Protein AF-A0A6P0IZK4-F1 (afdb_monomer)

pLDDT: mean 78.35, std 15.87, range [38.56, 96.62]

Foldseek 3Di:
DDDDDDPPPCVVVVVVVPDDPVVVVLLVLLLCVLVVNDDPVSVVVLVVCCVPPPVSVVSNVVSVVVVVCVVPPDDPPPPDPPVVVVVVVVVVVVVVVVVVVCVVVVVVVVVVVVVVVVD

Solvent-accessible surface area (backbone atoms only — not comparable to full-atom values): 7114 Å² total; per-residue (Å²): 138,84,81,80,83,72,86,81,70,53,70,65,56,54,62,53,70,73,47,58,65,67,61,52,54,52,48,52,54,50,51,30,49,76,75,62,71,51,53,80,68,55,48,52,54,51,53,51,42,50,73,75,32,71,66,54,37,51,51,48,51,52,54,52,50,52,54,47,51,64,72,69,49,78,75,74,79,76,90,61,59,70,68,59,53,51,51,54,53,51,50,54,53,49,53,57,51,50,52,52,50,50,53,52,53,50,49,54,51,51,51,52,53,53,58,64,74,75,108

Nearest PDB structures (foldseek):
  8z6g-assembly3_E  TM=6.769E-01  e=2.311E-01  Pseudomonas aeruginosa
  6in7-assembly1_A  TM=6.655E-01  e=6.561E-01  Pseudomonas aeruginosa PAO1

Sequence (119 aa):
MTSKFNPDNTYGQESAKDMDSLKRDRFQLISAYVDGEVTSAERSDVQQLLATDPDAKRLYNRLVMLRQAFRTMPVPPTEQPAQELAQQVFSKIDRRRNRRKFVWGGAALAAMFVGAVSM

Secondary structure (DSSP, 8-state):
----------HHHHHHHTS-HHHHHHHHHHHHHHHT-S-HHHHHHHHHHHHH-HHHHHHHHHHHHHHHHHHTSPPPP-SS-HHHHHHHHHHHHHHHHHHHHHHHHHHHHHHHHHHHH--

Radius of gyration: 28.38 Å; Cα contacts (8 Å, |Δi|>4): 26; chains: 1; bounding box: 77×31×56 Å

Mean predicted aligned error: 15.7 Å

Structure (mmCIF, N/CA/C/O backbone):
data_AF-A0A6P0IZK4-F1
#
_entry.id   AF-A0A6P0IZK4-F1
#
loop_
_atom_site.group_PDB
_atom_site.id
_atom_site.type_symbol
_atom_site.label_atom_id
_atom_site.label_alt_id
_atom_site.label_comp_id
_atom_site.label_asym_id
_atom_site.label_entity_id
_atom_site.label_seq_id
_atom_site.pdbx_PDB_ins_code
_atom_site.Cartn_x
_atom_site.Cartn_y
_atom_site.Cartn_z
_atom_site.occupancy
_atom_site.B_iso_or_equiv
_atom_site.auth_seq_id
_atom_site.auth_comp_id
_atom_site.auth_asym_id
_atom_site.auth_atom_id
_atom_site.pdbx_PDB_model_num
ATOM 1 N N . MET A 1 1 ? 22.565 16.196 -24.103 1.00 38.56 1 MET A N 1
ATOM 2 C CA . MET A 1 1 ? 21.708 16.348 -22.907 1.00 38.56 1 MET A CA 1
AT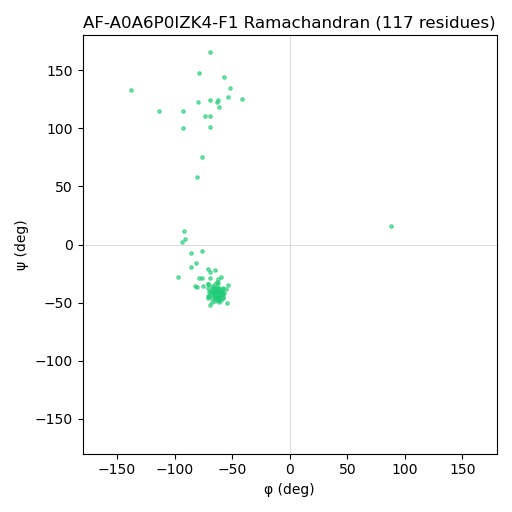OM 3 C C . MET A 1 1 ? 22.001 15.212 -21.934 1.00 38.56 1 MET A C 1
ATOM 5 O O . MET A 1 1 ? 21.419 14.143 -22.045 1.00 38.56 1 MET A O 1
ATOM 9 N N . THR A 1 2 ? 22.968 15.395 -21.036 1.00 47.91 2 THR A N 1
ATOM 10 C CA . THR A 1 2 ? 23.265 14.440 -19.957 1.00 47.91 2 THR A CA 1
ATOM 11 C C . THR A 1 2 ? 22.480 14.870 -18.725 1.00 47.91 2 THR A C 1
ATOM 13 O O . THR A 1 2 ? 22.865 15.826 -18.051 1.00 47.91 2 THR A O 1
ATOM 16 N N . SER A 1 3 ? 21.347 14.210 -18.485 1.00 51.72 3 SER A N 1
ATOM 17 C CA . SER A 1 3 ? 20.560 14.388 -17.264 1.00 51.72 3 SER A CA 1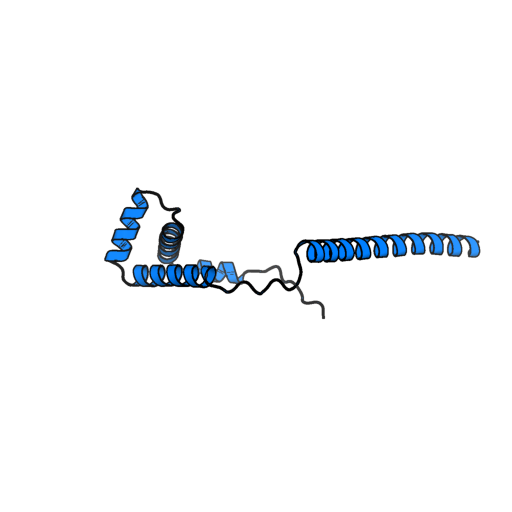
ATOM 18 C C . SER A 1 3 ? 21.420 13.985 -16.068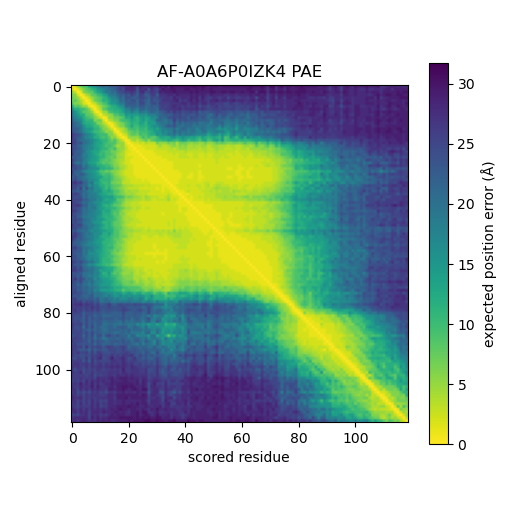 1.00 51.72 3 SER A C 1
ATOM 20 O O . SER A 1 3 ? 21.914 12.857 -16.006 1.00 51.72 3 SER A O 1
ATOM 22 N N . LYS A 1 4 ? 21.678 14.936 -15.168 1.00 52.66 4 LYS A N 1
ATOM 23 C CA . LYS A 1 4 ? 22.447 14.699 -13.951 1.00 52.66 4 LYS A CA 1
ATOM 24 C C . LYS A 1 4 ? 21.580 13.900 -12.984 1.00 52.66 4 LYS A C 1
ATOM 26 O O . LYS A 1 4 ? 20.596 14.414 -12.467 1.00 52.66 4 LYS A O 1
ATOM 31 N N . PHE A 1 5 ? 21.948 12.645 -12.754 1.00 59.12 5 PHE A N 1
ATOM 32 C CA . PHE A 1 5 ? 21.418 11.864 -11.644 1.00 59.12 5 PHE A CA 1
ATOM 33 C C . PHE A 1 5 ? 21.976 12.456 -10.344 1.00 59.12 5 PHE A C 1
ATOM 35 O O . PHE A 1 5 ? 23.185 12.399 -10.116 1.00 59.12 5 PHE A O 1
ATOM 42 N N . ASN A 1 6 ? 21.106 13.085 -9.551 1.00 58.84 6 ASN A N 1
ATOM 43 C CA . ASN A 1 6 ? 21.435 13.626 -8.238 1.00 58.84 6 ASN A CA 1
ATOM 44 C C . ASN A 1 6 ? 21.111 12.556 -7.175 1.00 58.84 6 ASN A C 1
ATOM 46 O O . ASN A 1 6 ? 19.940 12.194 -7.056 1.00 58.84 6 ASN A O 1
ATOM 50 N N . PRO A 1 7 ? 22.100 12.005 -6.446 1.00 56.59 7 PRO A N 1
ATOM 51 C CA . PRO A 1 7 ? 21.881 10.942 -5.461 1.00 56.59 7 PRO A CA 1
ATOM 52 C C . PRO A 1 7 ? 21.268 11.429 -4.137 1.00 56.59 7 PRO A C 1
ATOM 54 O O . PRO A 1 7 ? 20.908 10.594 -3.308 1.00 56.59 7 PRO A O 1
ATOM 57 N N . ASP A 1 8 ? 21.101 12.741 -3.942 1.00 54.12 8 ASP A N 1
ATOM 58 C CA . ASP A 1 8 ? 20.405 13.308 -2.782 1.00 54.12 8 ASP A CA 1
ATOM 59 C C . ASP A 1 8 ? 18.889 13.143 -2.929 1.00 54.12 8 ASP A C 1
ATOM 61 O O . ASP A 1 8 ? 18.140 14.070 -3.238 1.00 54.12 8 ASP A O 1
ATOM 65 N N . ASN A 1 9 ? 18.418 11.917 -2.720 1.00 57.81 9 ASN A N 1
ATOM 66 C CA . ASN A 1 9 ? 16.998 11.609 -2.610 1.00 57.81 9 ASN A CA 1
ATOM 67 C C . ASN A 1 9 ? 16.499 11.938 -1.188 1.00 57.81 9 ASN A C 1
ATOM 69 O O . ASN A 1 9 ? 16.020 11.074 -0.455 1.00 57.81 9 ASN A O 1
ATOM 73 N N . THR A 1 10 ? 16.653 13.197 -0.773 1.00 54.66 10 THR A N 1
ATOM 74 C CA . THR A 1 10 ? 16.165 13.737 0.509 1.00 54.66 10 THR A CA 1
ATOM 75 C C . THR A 1 10 ? 14.640 13.881 0.543 1.00 54.66 10 THR A C 1
ATOM 77 O O . THR A 1 10 ? 14.042 13.817 1.617 1.00 54.66 10 THR A O 1
ATOM 80 N N . TYR A 1 11 ? 13.987 13.946 -0.622 1.00 54.69 11 TYR A N 1
ATOM 81 C CA . TYR A 1 11 ? 12.533 14.108 -0.757 1.00 54.69 11 TYR A CA 1
ATOM 82 C C . TYR A 1 11 ? 11.709 13.008 -0.064 1.00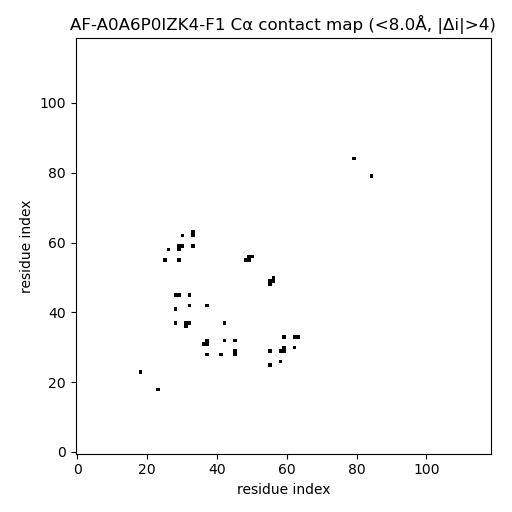 54.69 11 TYR A C 1
ATOM 84 O O . TYR A 1 11 ? 10.667 13.290 0.528 1.00 54.69 11 TYR A O 1
ATOM 92 N N . GLY A 1 12 ? 12.179 11.754 -0.093 1.00 53.50 12 GLY A N 1
ATOM 93 C CA . GLY A 1 12 ? 11.501 10.638 0.578 1.00 53.50 12 GLY A CA 1
ATOM 94 C C . GLY A 1 12 ? 11.696 10.618 2.099 1.00 53.50 12 GLY A C 1
ATOM 95 O O . GLY A 1 12 ? 10.822 10.147 2.825 1.00 53.50 12 GLY A O 1
ATOM 96 N N . GLN A 1 13 ? 12.819 11.145 2.598 1.00 52.69 13 GLN A N 1
ATOM 97 C CA . GLN A 1 13 ? 13.126 11.161 4.032 1.00 52.69 13 GLN A CA 1
ATOM 98 C C . GLN A 1 13 ? 12.447 12.318 4.771 1.00 52.69 13 GLN A C 1
ATOM 100 O O . GLN A 1 13 ? 12.021 12.125 5.909 1.00 52.69 13 GLN A O 1
ATOM 105 N N . GLU A 1 14 ? 12.314 13.492 4.153 1.00 52.38 14 GLU A N 1
ATOM 106 C CA . GLU A 1 14 ? 11.622 14.638 4.764 1.00 52.38 14 GLU A CA 1
ATOM 107 C C . GLU A 1 14 ? 10.108 14.414 4.849 1.00 52.38 14 GLU A C 1
ATOM 109 O O . GLU A 1 14 ? 9.532 14.585 5.921 1.00 52.38 14 GLU A O 1
ATOM 114 N N . SER A 1 15 ? 9.479 13.910 3.777 1.00 54.88 15 SER A N 1
ATOM 115 C CA . SER A 1 15 ? 8.039 13.590 3.785 1.00 54.88 15 SER A CA 1
ATOM 116 C C . SER A 1 15 ? 7.677 12.491 4.786 1.00 54.88 15 SER A C 1
ATOM 118 O O . SER A 1 15 ? 6.589 12.502 5.354 1.00 54.88 15 SER A O 1
ATOM 120 N N . ALA A 1 16 ? 8.584 11.537 5.027 1.00 55.75 16 ALA A N 1
ATOM 121 C CA . ALA A 1 16 ? 8.374 10.531 6.058 1.00 55.75 16 ALA A CA 1
ATOM 122 C C . ALA A 1 16 ? 8.476 11.149 7.461 1.00 55.75 16 ALA A C 1
ATOM 124 O O . ALA A 1 16 ? 7.634 10.854 8.306 1.00 55.75 16 ALA A O 1
ATOM 125 N N . LYS A 1 17 ? 9.478 11.998 7.725 1.00 58.94 17 LYS A N 1
ATOM 126 C CA . LYS A 1 17 ? 9.712 12.603 9.051 1.00 58.94 17 LYS A CA 1
ATOM 127 C C . LYS A 1 17 ? 8.563 13.491 9.539 1.00 58.94 17 LYS A C 1
ATOM 129 O O . LYS A 1 17 ? 8.363 13.554 10.745 1.00 58.94 17 LYS A O 1
ATOM 134 N N . ASP A 1 18 ? 7.823 14.121 8.631 1.00 63.41 18 ASP A N 1
ATOM 135 C CA . ASP A 1 18 ? 6.717 15.032 8.967 1.00 63.41 18 ASP A CA 1
ATOM 136 C C . ASP A 1 18 ? 5.365 14.314 9.186 1.00 63.41 18 ASP A C 1
ATOM 138 O O . ASP A 1 18 ? 4.377 14.901 9.628 1.00 63.41 18 ASP A O 1
ATOM 142 N N . MET A 1 19 ? 5.296 13.005 8.908 1.00 64.56 19 MET A N 1
ATOM 143 C CA . MET A 1 19 ? 4.140 12.191 9.284 1.00 64.56 19 MET A CA 1
ATOM 144 C C . MET A 1 19 ? 4.208 11.810 10.762 1.00 64.56 19 MET A C 1
ATOM 146 O O . MET A 1 19 ? 5.129 11.113 11.186 1.00 64.56 19 MET A O 1
ATOM 150 N N . ASP A 1 20 ? 3.163 12.187 11.499 1.00 81.69 20 ASP A N 1
ATOM 151 C CA . ASP A 1 20 ? 2.839 11.666 12.830 1.00 81.69 20 ASP A CA 1
ATOM 152 C C . ASP A 1 20 ? 3.058 10.141 12.885 1.00 81.69 20 ASP A C 1
ATOM 154 O O . ASP A 1 20 ? 2.526 9.399 12.048 1.00 81.69 20 ASP A O 1
ATOM 158 N N . SER A 1 21 ? 3.867 9.676 13.842 1.00 82.94 21 SER A N 1
ATOM 159 C CA . SER A 1 21 ? 4.283 8.271 13.956 1.00 82.94 21 SER A CA 1
ATOM 160 C C . SER A 1 21 ? 3.078 7.339 14.030 1.00 82.94 21 SER A C 1
ATOM 162 O O . SER A 1 21 ? 3.042 6.319 13.348 1.00 82.94 21 SER A O 1
ATOM 164 N N . LEU A 1 22 ? 2.026 7.767 14.730 1.00 82.75 22 LEU A N 1
ATOM 165 C CA . LEU A 1 22 ? 0.773 7.027 14.846 1.00 82.75 22 LEU A CA 1
ATOM 166 C C . LEU A 1 22 ? 0.096 6.810 13.490 1.00 82.75 22 LEU A C 1
ATOM 168 O O . LEU A 1 22 ? -0.438 5.736 13.218 1.00 82.75 22 LEU A O 1
ATOM 172 N N . LYS A 1 23 ? 0.118 7.808 12.599 1.00 86.44 23 LYS A N 1
ATOM 173 C CA . LYS A 1 23 ? -0.465 7.672 11.255 1.00 86.44 23 LYS A CA 1
ATOM 174 C C . LYS A 1 23 ? 0.324 6.685 10.408 1.00 86.44 23 LYS A C 1
ATOM 176 O O . LYS A 1 23 ? -0.274 5.957 9.615 1.00 86.44 23 LYS A O 1
ATOM 181 N N . ARG A 1 24 ? 1.649 6.649 10.576 1.00 89.00 24 ARG A N 1
ATOM 182 C CA . ARG A 1 24 ? 2.510 5.693 9.879 1.00 89.00 24 ARG A CA 1
ATOM 183 C C . ARG A 1 24 ? 2.258 4.266 10.358 1.00 89.00 24 ARG A C 1
ATOM 185 O O . ARG A 1 24 ? 2.060 3.395 9.517 1.00 89.00 24 ARG A O 1
ATOM 192 N N . ASP A 1 25 ? 2.185 4.052 11.666 1.00 90.19 25 ASP A N 1
ATOM 193 C CA . ASP A 1 25 ? 1.939 2.728 12.250 1.00 90.19 25 ASP A CA 1
ATOM 194 C C . ASP A 1 25 ? 0.568 2.191 11.820 1.00 90.19 25 ASP A C 1
ATOM 196 O O . ASP A 1 25 ? 0.426 1.044 11.395 1.00 90.19 25 ASP A O 1
ATOM 200 N N . ARG A 1 26 ? -0.449 3.063 11.811 1.00 90.81 26 ARG A N 1
ATOM 201 C CA . ARG A 1 26 ? -1.789 2.729 11.310 1.00 90.81 26 ARG A CA 1
ATOM 202 C C . ARG A 1 26 ? -1.786 2.387 9.824 1.00 90.81 26 ARG A C 1
ATOM 204 O O . ARG A 1 26 ? -2.477 1.455 9.415 1.00 90.81 26 ARG A O 1
ATOM 211 N N . PHE A 1 27 ? -1.025 3.126 9.017 1.00 93.25 27 PHE A N 1
ATOM 212 C CA . PHE A 1 27 ? -0.859 2.807 7.603 1.00 93.25 27 PHE A CA 1
ATOM 213 C C . PHE A 1 27 ? -0.217 1.434 7.416 1.00 93.25 27 PHE A C 1
ATOM 215 O O . PHE A 1 27 ? -0.770 0.620 6.681 1.00 93.25 27 PHE A O 1
ATOM 222 N N . GLN A 1 28 ? 0.888 1.167 8.115 1.00 93.25 28 GLN A N 1
ATOM 223 C CA . GLN A 1 28 ? 1.610 -0.102 8.052 1.00 93.25 28 GLN A CA 1
ATOM 224 C C . GLN A 1 28 ? 0.714 -1.287 8.429 1.00 93.25 28 GLN A C 1
ATOM 226 O O . GLN A 1 28 ? 0.684 -2.293 7.721 1.00 93.25 28 GLN A O 1
ATOM 231 N N . LEU A 1 29 ? -0.052 -1.155 9.514 1.00 95.38 29 LEU A N 1
ATOM 232 C CA . LEU A 1 29 ? -0.940 -2.210 9.991 1.00 95.38 29 LEU A CA 1
ATOM 233 C C . LEU A 1 29 ? -2.061 -2.513 8.980 1.00 95.38 29 LEU A C 1
ATOM 235 O O . LEU A 1 29 ? -2.340 -3.673 8.675 1.00 95.38 29 LEU A O 1
ATOM 239 N N . ILE A 1 30 ? -2.685 -1.475 8.409 1.00 96.06 30 ILE A N 1
ATOM 240 C CA . ILE A 1 30 ? -3.761 -1.648 7.421 1.00 96.06 30 ILE A CA 1
ATOM 241 C C . ILE A 1 30 ? -3.211 -2.170 6.085 1.00 96.06 30 ILE A C 1
ATOM 243 O O . ILE A 1 30 ? -3.866 -3.004 5.458 1.00 96.06 30 ILE A O 1
ATOM 247 N N . SER A 1 31 ? -2.024 -1.740 5.643 1.00 94.94 31 SER A N 1
ATOM 248 C CA . SER A 1 31 ? -1.410 -2.279 4.422 1.00 94.94 31 SER A CA 1
ATOM 249 C C . SER A 1 31 ? -1.061 -3.757 4.574 1.00 94.94 31 SER A C 1
ATOM 251 O O . SER A 1 31 ? -1.463 -4.556 3.730 1.00 94.94 31 SER A O 1
ATOM 253 N N . ALA A 1 32 ? -0.440 -4.144 5.695 1.00 95.88 32 ALA A N 1
ATOM 254 C CA . ALA A 1 32 ? -0.160 -5.546 5.997 1.00 95.88 32 ALA A CA 1
ATOM 255 C C . ALA A 1 32 ? -1.452 -6.380 6.034 1.00 95.88 32 ALA A C 1
ATOM 257 O O . ALA A 1 32 ? -1.486 -7.504 5.534 1.00 95.88 32 ALA A O 1
ATOM 258 N N . TYR A 1 33 ? -2.553 -5.828 6.562 1.00 96.31 33 TYR A N 1
ATOM 259 C CA . TYR A 1 33 ? -3.846 -6.517 6.577 1.00 96.31 33 TYR A CA 1
ATOM 260 C C . TYR A 1 33 ? -4.389 -6.775 5.168 1.00 96.31 33 TYR A C 1
ATOM 262 O O . TYR A 1 33 ? -4.887 -7.868 4.888 1.00 96.31 33 TYR A O 1
ATOM 270 N N . VAL A 1 34 ? -4.296 -5.783 4.274 1.00 94.50 34 VAL A N 1
ATOM 271 C CA . VAL A 1 34 ? -4.731 -5.910 2.872 1.00 94.50 34 VAL A CA 1
ATOM 272 C C . VAL A 1 34 ? -3.907 -6.967 2.133 1.00 94.50 34 VAL A C 1
ATOM 274 O O . VAL A 1 34 ? -4.468 -7.732 1.337 1.00 94.50 34 VAL A O 1
ATOM 277 N N . ASP A 1 35 ? -2.608 -7.042 2.413 1.00 92.81 35 ASP A N 1
ATOM 278 C CA . ASP A 1 35 ? -1.704 -8.017 1.799 1.00 92.81 35 ASP A CA 1
ATOM 279 C C . ASP A 1 35 ? -1.770 -9.405 2.457 1.00 92.81 35 ASP A C 1
ATOM 281 O O . ASP A 1 35 ? -1.441 -10.405 1.821 1.00 92.81 35 ASP A O 1
ATOM 285 N N . GLY A 1 36 ? -2.342 -9.496 3.661 1.00 93.81 36 GLY A N 1
ATOM 286 C CA . GLY A 1 36 ? -2.518 -10.743 4.406 1.00 93.81 36 GLY A CA 1
ATOM 287 C C . GLY A 1 36 ? -1.328 -11.106 5.296 1.00 93.81 36 GLY A C 1
ATOM 288 O O . GLY A 1 36 ? -1.253 -12.243 5.751 1.00 93.81 36 GLY A O 1
ATOM 289 N N . GLU A 1 37 ? -0.438 -10.152 5.561 1.00 96.00 37 GLU A N 1
ATOM 290 C CA . GLU A 1 37 ? 0.799 -10.315 6.337 1.00 96.00 37 GLU A CA 1
ATOM 291 C C . GLU A 1 37 ? 0.627 -10.031 7.840 1.00 96.00 37 GLU A C 1
ATOM 293 O O . GLU A 1 37 ? 1.596 -10.063 8.592 1.00 96.00 37 GLU A O 1
ATOM 298 N N . VAL A 1 38 ? -0.597 -9.765 8.304 1.00 95.00 38 VAL A N 1
ATOM 299 C CA . VAL A 1 38 ? -0.884 -9.597 9.739 1.0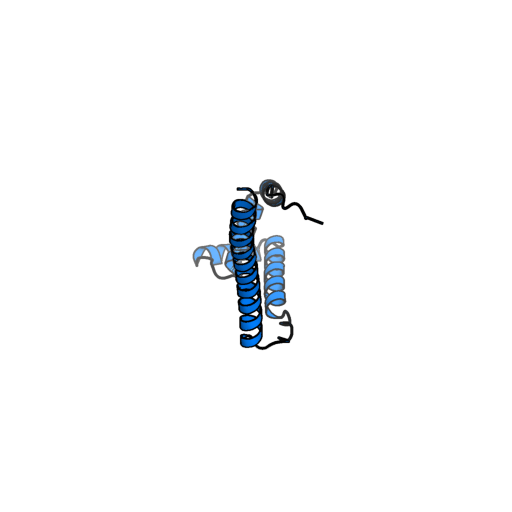0 95.00 38 VAL A CA 1
ATOM 300 C C . VAL A 1 38 ? -0.994 -10.932 10.468 1.00 95.00 38 VAL A C 1
ATOM 302 O O . VAL A 1 38 ? -1.505 -11.924 9.937 1.00 95.00 38 VAL A O 1
ATOM 305 N N . THR A 1 39 ? -0.598 -10.936 11.736 1.00 93.88 39 THR A N 1
ATOM 306 C CA . THR A 1 39 ? -0.845 -12.054 12.649 1.00 93.88 39 THR A CA 1
ATOM 307 C C . THR A 1 39 ? -2.335 -12.180 13.000 1.00 93.88 39 THR A C 1
ATOM 309 O O . THR A 1 39 ? -3.143 -11.275 12.780 1.00 93.88 39 THR A O 1
ATOM 312 N N . SER A 1 40 ? -2.731 -13.319 13.580 1.00 91.69 40 SER A N 1
ATOM 313 C CA . SER A 1 40 ? -4.127 -13.547 13.994 1.00 91.69 40 SER A CA 1
ATOM 314 C C . SER A 1 40 ? -4.602 -12.565 15.070 1.00 91.69 40 SER A C 1
ATOM 316 O O . SER A 1 40 ? -5.771 -12.189 15.061 1.00 91.69 40 SER A O 1
ATOM 318 N N . ALA A 1 41 ? -3.705 -12.138 15.967 1.00 89.88 41 ALA A N 1
ATOM 319 C CA . ALA A 1 41 ? -4.012 -11.160 17.009 1.00 89.88 41 ALA A CA 1
ATOM 320 C C . ALA A 1 41 ? -4.251 -9.767 16.404 1.00 89.88 41 ALA A C 1
ATOM 322 O O . ALA A 1 41 ? -5.326 -9.196 16.575 1.00 89.88 41 ALA A O 1
ATOM 323 N N . GLU A 1 42 ? -3.317 -9.291 15.577 1.00 92.19 42 GLU A N 1
ATOM 324 C CA . GLU A 1 42 ? -3.414 -7.996 14.885 1.00 92.19 42 GLU A CA 1
ATOM 325 C C . GLU A 1 42 ? -4.637 -7.911 13.965 1.00 92.19 42 GLU A C 1
ATOM 327 O O . GLU A 1 42 ? -5.191 -6.837 13.733 1.00 92.19 42 GLU A O 1
ATOM 332 N N . ARG A 1 43 ? -5.106 -9.051 13.444 1.00 94.31 43 ARG A N 1
ATOM 333 C CA . ARG A 1 43 ? -6.320 -9.109 12.627 1.00 94.31 43 ARG A CA 1
ATOM 334 C C . ARG A 1 43 ? -7.552 -8.608 13.381 1.00 94.31 43 ARG A C 1
ATOM 336 O O . ARG A 1 43 ? -8.376 -7.915 12.783 1.00 94.31 43 ARG A O 1
ATOM 343 N N . SER A 1 44 ? -7.675 -8.959 14.661 1.00 93.31 44 SER A N 1
ATOM 344 C CA . SER A 1 44 ? -8.763 -8.491 15.525 1.00 93.31 44 SER A CA 1
ATOM 345 C C . SER A 1 44 ? -8.666 -6.982 15.745 1.00 93.31 44 SER A C 1
ATOM 347 O O . SER A 1 44 ? -9.659 -6.270 15.596 1.00 93.31 44 SER A O 1
ATOM 349 N N . ASP A 1 45 ? -7.456 -6.483 16.001 1.00 91.75 45 ASP A N 1
ATOM 350 C CA . ASP A 1 45 ? -7.204 -5.057 16.222 1.00 91.75 45 ASP A CA 1
ATOM 351 C C . ASP A 1 45 ? -7.556 -4.227 14.983 1.00 91.75 45 ASP A C 1
ATOM 353 O O . ASP A 1 45 ? -8.212 -3.190 15.083 1.00 91.75 45 ASP A O 1
ATOM 357 N N . VAL A 1 46 ? -7.205 -4.716 13.789 1.00 94.62 46 VAL A N 1
ATOM 358 C CA . VAL A 1 46 ? -7.587 -4.072 12.526 1.00 94.62 46 VAL A CA 1
ATOM 359 C C . VAL A 1 46 ? -9.099 -4.089 12.323 1.00 94.62 46 VAL A C 1
ATOM 361 O O . VAL A 1 46 ? -9.662 -3.080 11.906 1.00 94.62 46 VAL A O 1
ATOM 364 N N . GLN A 1 47 ? -9.784 -5.196 12.619 1.00 94.81 47 GLN A N 1
ATOM 365 C CA . GLN A 1 47 ? -11.245 -5.261 12.497 1.00 94.81 47 GLN A CA 1
ATOM 366 C C . GLN A 1 47 ? -11.935 -4.260 13.425 1.00 94.81 47 GLN A C 1
ATOM 368 O O . GLN A 1 47 ? -12.844 -3.551 12.990 1.00 94.81 47 GLN A O 1
ATOM 373 N N . GLN A 1 48 ? -11.472 -4.157 14.670 1.00 94.75 48 GLN A N 1
ATOM 374 C CA . GLN A 1 48 ? -11.967 -3.164 15.614 1.00 94.75 48 GLN A CA 1
ATOM 375 C C . GLN A 1 48 ? -11.685 -1.741 15.117 1.00 94.75 48 GLN A C 1
ATOM 377 O O . GLN A 1 48 ? -12.592 -0.911 15.111 1.00 94.75 48 GLN A O 1
ATOM 382 N N . LEU A 1 49 ? -10.470 -1.470 14.633 1.00 93.56 49 LEU A N 1
ATOM 383 C CA . LEU A 1 49 ? -10.086 -0.169 14.087 1.00 93.56 49 LEU A CA 1
ATOM 384 C C . LEU A 1 49 ? -10.947 0.230 12.878 1.00 93.56 49 LEU A C 1
ATOM 386 O O . LEU A 1 49 ? -11.376 1.375 12.775 1.00 93.56 49 LEU A O 1
ATOM 390 N N . LEU A 1 50 ? -11.241 -0.705 11.971 1.00 95.31 50 LEU A N 1
ATOM 391 C CA . LEU A 1 50 ? -12.105 -0.462 10.810 1.00 95.31 50 LEU A CA 1
ATOM 392 C C . LEU A 1 50 ? -13.578 -0.249 11.190 1.00 95.31 50 LEU A C 1
ATOM 394 O O . LEU A 1 50 ? -14.322 0.362 10.416 1.00 95.31 50 LEU A O 1
ATOM 398 N N . ALA A 1 51 ? -14.007 -0.760 12.346 1.00 95.69 51 ALA A N 1
ATOM 399 C CA . ALA A 1 51 ? -15.354 -0.561 12.868 1.00 95.69 51 ALA A CA 1
ATOM 400 C C . ALA A 1 51 ? -15.514 0.799 13.564 1.00 95.69 51 ALA A C 1
ATOM 402 O O . ALA A 1 51 ? -16.573 1.415 13.450 1.00 95.69 51 ALA A O 1
ATOM 403 N N . THR A 1 52 ? -14.483 1.269 14.271 1.00 94.81 52 THR A N 1
ATOM 404 C CA . THR A 1 52 ? -14.554 2.479 15.102 1.00 94.81 52 THR A CA 1
ATOM 405 C C . THR A 1 52 ? -14.026 3.737 14.419 1.00 94.81 52 THR A C 1
ATOM 407 O O . THR A 1 52 ? -14.501 4.827 14.735 1.00 94.81 52 THR A O 1
ATOM 410 N N . ASP A 1 53 ? -13.083 3.617 13.479 1.00 94.38 53 ASP A N 1
ATOM 411 C CA . ASP A 1 53 ? -12.402 4.763 12.881 1.00 94.38 53 ASP A CA 1
ATOM 412 C C . ASP A 1 53 ? -12.732 4.935 11.376 1.00 94.38 53 ASP A C 1
ATOM 414 O O . ASP A 1 53 ? -12.360 4.106 10.531 1.00 94.38 53 ASP A O 1
ATOM 418 N N . PRO A 1 54 ? -13.411 6.036 10.993 1.00 93.94 54 PRO A N 1
ATOM 419 C CA . PRO A 1 54 ? -13.796 6.279 9.605 1.00 93.94 54 PRO A CA 1
ATOM 420 C C . PRO A 1 54 ? -12.606 6.577 8.682 1.00 93.94 54 PRO A C 1
ATOM 422 O O . PRO A 1 54 ? -12.671 6.259 7.491 1.00 93.94 54 PRO A O 1
ATOM 425 N N . ASP A 1 55 ? -11.515 7.146 9.192 1.00 91.94 55 ASP A N 1
ATOM 426 C CA . ASP A 1 55 ? -10.318 7.420 8.399 1.00 91.94 55 ASP A CA 1
ATOM 427 C C . ASP A 1 55 ? -9.520 6.138 8.13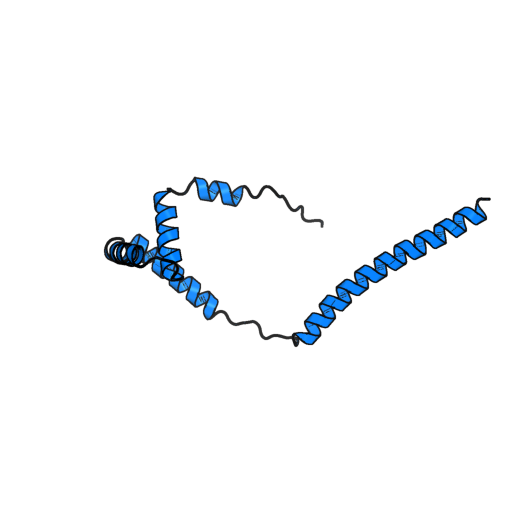7 1.00 91.94 55 ASP A C 1
ATOM 429 O O . ASP A 1 55 ? -9.035 5.940 7.018 1.00 91.94 55 ASP A O 1
ATOM 433 N N . ALA A 1 56 ? -9.482 5.205 9.097 1.00 92.69 56 ALA A N 1
ATOM 434 C CA . ALA A 1 56 ? -8.962 3.853 8.862 1.00 92.69 56 ALA A CA 1
ATOM 435 C C . ALA A 1 56 ? -9.724 3.151 7.731 1.00 92.69 56 ALA A C 1
ATOM 437 O O . ALA A 1 56 ? -9.122 2.582 6.817 1.00 92.69 56 ALA A O 1
ATOM 438 N N . LYS A 1 57 ? -11.058 3.241 7.750 1.00 95.69 57 LYS A N 1
ATOM 439 C CA . LYS A 1 57 ? -11.916 2.647 6.718 1.00 95.69 57 LYS A CA 1
ATOM 440 C C . LYS A 1 57 ? -11.690 3.272 5.340 1.00 95.69 57 LYS A C 1
ATOM 442 O O . LYS A 1 57 ? -11.634 2.558 4.338 1.00 95.69 57 LYS A O 1
ATOM 447 N N . ARG A 1 58 ? -11.522 4.597 5.270 1.00 95.31 58 ARG A N 1
ATOM 448 C CA . ARG A 1 58 ? -11.171 5.304 4.024 1.00 95.31 58 ARG A CA 1
ATOM 449 C C . ARG A 1 58 ? -9.819 4.854 3.482 1.00 95.31 58 ARG A C 1
ATOM 451 O O . ARG A 1 58 ? -9.712 4.590 2.284 1.00 95.31 58 ARG A O 1
ATOM 458 N N . LEU A 1 59 ? -8.811 4.739 4.347 1.00 94.75 59 LEU A N 1
ATOM 459 C CA . LEU A 1 59 ? -7.488 4.260 3.960 1.00 94.75 59 LEU A CA 1
ATOM 460 C C . LEU A 1 59 ? -7.549 2.825 3.418 1.00 94.75 59 LEU A C 1
ATOM 462 O O . LEU A 1 59 ? -7.038 2.565 2.330 1.00 94.75 59 LEU A O 1
ATOM 466 N N . TYR A 1 60 ? -8.239 1.927 4.124 1.00 96.62 60 TYR A N 1
ATOM 467 C CA . TYR A 1 60 ? -8.465 0.552 3.680 1.00 96.62 60 TYR A CA 1
ATOM 468 C C . TYR A 1 60 ? -9.110 0.497 2.289 1.00 96.62 60 TYR A C 1
ATOM 470 O O . TYR A 1 60 ? -8.577 -0.145 1.384 1.00 96.62 60 TYR A O 1
ATOM 478 N N . ASN A 1 61 ? -10.204 1.235 2.078 1.00 96.50 61 ASN A N 1
ATOM 479 C CA . ASN A 1 61 ? -10.883 1.277 0.783 1.00 96.50 61 ASN A CA 1
ATOM 480 C C . ASN A 1 61 ? -9.954 1.774 -0.333 1.00 96.50 61 ASN A C 1
ATOM 482 O O . ASN A 1 61 ? -9.943 1.202 -1.422 1.00 96.50 61 ASN A O 1
ATOM 486 N N . ARG A 1 62 ? -9.133 2.798 -0.064 1.00 95.75 62 ARG A N 1
ATOM 487 C CA . ARG A 1 62 ? -8.171 3.327 -1.039 1.00 95.75 62 ARG A CA 1
ATOM 488 C C . ARG A 1 62 ? -7.123 2.284 -1.435 1.00 95.75 62 ARG A C 1
ATOM 490 O O . ARG A 1 62 ? -6.812 2.167 -2.618 1.00 95.75 62 ARG A O 1
ATOM 497 N N . LEU A 1 63 ? -6.608 1.515 -0.475 1.00 95.75 63 LEU A N 1
ATOM 498 C CA . LEU A 1 63 ? -5.649 0.437 -0.737 1.00 95.75 63 LEU A CA 1
ATOM 499 C C . LEU A 1 63 ? -6.281 -0.710 -1.536 1.00 95.75 63 LEU A C 1
ATOM 501 O O . LEU A 1 63 ? -5.680 -1.200 -2.492 1.00 95.75 63 LEU A O 1
ATOM 505 N N . VAL A 1 64 ? -7.516 -1.098 -1.206 1.00 95.81 64 VAL A N 1
ATOM 506 C CA . VAL A 1 64 ? -8.255 -2.122 -1.961 1.00 95.81 64 VAL A CA 1
ATOM 507 C C . VAL A 1 64 ? -8.502 -1.673 -3.401 1.00 95.81 64 VAL A C 1
ATOM 509 O O . VAL A 1 64 ? -8.236 -2.440 -4.327 1.00 95.81 64 VAL A O 1
ATOM 512 N N . MET A 1 65 ? -8.946 -0.429 -3.606 1.00 95.31 65 MET A N 1
ATOM 513 C CA . MET A 1 65 ? -9.139 0.136 -4.945 1.00 95.31 65 MET A CA 1
ATOM 514 C C . MET A 1 65 ? -7.834 0.163 -5.744 1.00 95.31 65 MET A C 1
ATOM 516 O O . MET A 1 65 ? -7.825 -0.214 -6.913 1.00 95.31 65 MET A O 1
ATOM 520 N N . LEU A 1 66 ? -6.723 0.556 -5.116 1.00 93.94 66 LEU A N 1
ATOM 521 C CA . LEU A 1 66 ? -5.409 0.566 -5.759 1.00 93.94 66 LEU A CA 1
ATOM 522 C C . LEU A 1 66 ? -4.991 -0.844 -6.202 1.00 93.94 66 LEU A C 1
ATOM 524 O O . LEU A 1 66 ? -4.576 -1.044 -7.343 1.00 93.94 66 LEU A O 1
ATOM 528 N N . ARG A 1 67 ? -5.156 -1.841 -5.328 1.00 91.56 67 ARG A N 1
ATOM 529 C CA . ARG A 1 67 ? -4.859 -3.245 -5.639 1.00 91.56 67 ARG A CA 1
ATOM 530 C C . ARG A 1 67 ? -5.716 -3.771 -6.787 1.00 91.56 67 ARG A C 1
ATOM 532 O O . ARG A 1 67 ? -5.212 -4.488 -7.649 1.00 91.56 67 ARG A O 1
ATOM 539 N N . GLN A 1 68 ? -7.004 -3.433 -6.799 1.00 92.38 68 GLN A N 1
ATOM 540 C CA . GLN A 1 68 ? -7.906 -3.796 -7.891 1.00 92.38 68 GLN A CA 1
ATOM 541 C C . GLN A 1 68 ? -7.459 -3.154 -9.202 1.00 92.38 68 GLN A C 1
ATOM 543 O O . GLN A 1 68 ? -7.301 -3.872 -10.182 1.00 92.38 68 GLN A O 1
ATOM 548 N N . ALA A 1 69 ? -7.157 -1.853 -9.194 1.00 91.50 69 ALA A N 1
ATOM 549 C CA . ALA A 1 69 ? -6.693 -1.132 -10.373 1.00 91.50 69 ALA A CA 1
ATOM 550 C C . ALA A 1 69 ? -5.427 -1.759 -10.978 1.00 91.50 69 ALA A C 1
ATOM 552 O O . ALA A 1 69 ? -5.354 -1.915 -12.193 1.00 91.50 69 ALA A O 1
ATOM 553 N N . PHE A 1 70 ? -4.465 -2.182 -10.150 1.00 89.38 70 PHE A N 1
ATOM 554 C CA . PHE A 1 70 ? -3.278 -2.895 -10.633 1.00 89.38 70 PHE A CA 1
ATOM 555 C C . PHE A 1 70 ? -3.597 -4.276 -11.214 1.00 89.38 70 PHE A C 1
ATOM 557 O O . PHE A 1 70 ? -2.998 -4.669 -12.209 1.00 89.38 70 PHE A O 1
ATOM 564 N N . ARG A 1 71 ? -4.545 -5.014 -10.626 1.00 88.50 71 ARG A N 1
ATOM 565 C CA . ARG A 1 71 ? -4.953 -6.339 -11.125 1.00 88.50 71 ARG A CA 1
ATOM 566 C C . ARG A 1 71 ? -5.736 -6.273 -12.431 1.00 88.50 71 ARG A C 1
ATOM 568 O O . ARG A 1 71 ? -5.631 -7.187 -13.239 1.00 88.50 71 ARG A O 1
ATOM 575 N N . THR A 1 72 ? -6.536 -5.230 -12.618 1.00 88.44 72 THR A N 1
ATOM 576 C CA . THR A 1 72 ? -7.350 -5.027 -13.823 1.00 88.44 72 THR A CA 1
ATOM 577 C C . THR A 1 72 ? -6.645 -4.171 -14.867 1.00 88.44 72 THR A C 1
ATOM 579 O O . THR A 1 72 ? -7.246 -3.855 -15.893 1.00 88.44 72 THR A O 1
ATOM 582 N N . MET A 1 73 ? -5.404 -3.746 -14.608 1.00 87.38 73 MET A N 1
ATOM 583 C CA . MET A 1 73 ? -4.645 -2.949 -15.558 1.00 87.38 73 MET A CA 1
ATOM 584 C C . MET A 1 73 ? -4.418 -3.792 -16.820 1.00 87.38 73 MET A C 1
ATOM 586 O O . MET A 1 73 ? -3.872 -4.894 -16.719 1.00 87.38 73 MET A O 1
ATOM 590 N N . PRO A 1 74 ? -4.850 -3.316 -18.001 1.00 83.94 74 PRO A N 1
ATOM 591 C CA . PRO A 1 74 ? -4.639 -4.054 -19.232 1.00 83.94 74 PRO A CA 1
ATOM 592 C C . PRO A 1 74 ? -3.137 -4.190 -19.459 1.00 83.94 74 PRO A C 1
ATOM 594 O O . PRO A 1 74 ? -2.405 -3.199 -19.484 1.00 83.94 74 PRO A O 1
ATOM 597 N N . VAL A 1 75 ? -2.676 -5.428 -19.612 1.00 79.50 75 VAL A N 1
ATOM 598 C CA . VAL A 1 75 ? -1.309 -5.683 -20.055 1.00 79.50 75 VAL A CA 1
ATOM 599 C C . VAL A 1 75 ? -1.240 -5.233 -21.514 1.00 79.50 75 VAL A C 1
ATOM 601 O O . VAL A 1 75 ? -2.064 -5.694 -22.312 1.00 79.50 75 VAL A O 1
ATOM 604 N N . PRO A 1 76 ? -0.311 -4.330 -21.879 1.00 79.19 76 PRO A N 1
ATOM 605 C CA . PRO A 1 76 ? -0.131 -3.948 -23.267 1.00 79.19 76 PRO A CA 1
ATOM 606 C C . PRO A 1 76 ? 0.049 -5.209 -24.116 1.00 79.19 76 PRO A C 1
ATOM 608 O O . PRO A 1 76 ? 0.791 -6.109 -23.701 1.00 79.19 76 PRO A O 1
ATOM 611 N N . PRO A 1 77 ? -0.626 -5.311 -25.274 1.00 73.25 77 PRO A N 1
ATOM 612 C CA . PRO A 1 77 ? -0.432 -6.445 -26.158 1.00 73.25 77 PRO A CA 1
ATOM 613 C C . PRO A 1 77 ? 1.061 -6.568 -26.450 1.00 73.25 77 PRO A C 1
ATOM 615 O O . PRO A 1 77 ? 1.734 -5.598 -26.796 1.00 73.25 77 PRO A O 1
ATOM 618 N N . THR A 1 78 ? 1.594 -7.762 -26.216 1.00 70.75 78 THR A N 1
ATOM 619 C CA . THR A 1 78 ? 3.008 -8.032 -26.440 1.00 70.75 78 THR A CA 1
ATOM 620 C C . THR A 1 78 ? 3.246 -8.000 -27.947 1.00 70.75 78 THR A C 1
ATOM 622 O O . THR A 1 78 ? 2.893 -8.945 -28.643 1.00 70.75 78 THR A O 1
ATOM 625 N N . GLU A 1 79 ? 3.798 -6.895 -28.455 1.00 69.00 79 GLU A N 1
ATOM 626 C CA . GLU A 1 79 ? 4.039 -6.708 -29.894 1.00 69.00 79 GLU A CA 1
ATOM 627 C C . GLU A 1 79 ? 5.066 -7.702 -30.455 1.00 69.00 79 GLU A C 1
ATOM 629 O O . GLU A 1 79 ? 5.080 -7.953 -31.657 1.00 69.00 79 GLU A O 1
ATOM 634 N N . GLN A 1 80 ? 5.929 -8.273 -29.604 1.00 70.06 80 GLN A N 1
ATOM 635 C CA . GLN A 1 80 ? 7.004 -9.173 -30.021 1.00 70.06 80 GLN A CA 1
ATOM 636 C C . GLN A 1 80 ? 7.144 -10.375 -29.083 1.00 70.06 80 GLN A C 1
ATOM 638 O O . GLN A 1 80 ? 7.206 -10.190 -27.865 1.00 70.06 80 GLN A O 1
ATOM 643 N N . PRO A 1 81 ? 7.256 -11.604 -29.613 1.00 81.44 81 PRO A N 1
ATOM 644 C CA . PRO A 1 81 ? 7.444 -12.794 -28.795 1.00 81.44 81 PRO A CA 1
ATOM 645 C C . PRO A 1 81 ? 8.692 -12.663 -27.909 1.00 81.44 81 PRO A C 1
ATOM 647 O O . PRO A 1 81 ? 9.717 -12.111 -28.314 1.00 81.44 81 PRO A O 1
ATOM 650 N N . ALA A 1 82 ? 8.620 -13.198 -26.686 1.00 78.88 82 ALA A N 1
ATOM 651 C CA . ALA A 1 82 ? 9.674 -13.061 -25.675 1.00 78.88 82 ALA A CA 1
ATOM 652 C C . ALA A 1 82 ? 11.064 -13.494 -26.182 1.00 78.88 82 ALA A C 1
ATOM 654 O O . ALA A 1 82 ? 12.074 -12.880 -25.838 1.00 78.88 82 ALA A O 1
ATOM 655 N N . GLN A 1 83 ? 11.116 -14.512 -27.047 1.00 75.12 83 GLN A N 1
ATOM 656 C CA . GLN A 1 83 ? 12.336 -14.969 -27.711 1.00 75.12 83 GLN A CA 1
ATOM 657 C C . GLN A 1 83 ? 12.974 -13.893 -28.601 1.00 75.12 83 GLN A C 1
ATOM 659 O O . GLN A 1 83 ? 14.192 -13.723 -28.556 1.00 75.12 83 GLN A O 1
ATOM 664 N N . GLU A 1 84 ? 12.187 -13.154 -29.384 1.00 79.75 84 GLU A N 1
ATOM 665 C CA . GLU A 1 84 ? 12.709 -12.089 -30.250 1.00 79.75 84 GLU A CA 1
ATOM 666 C C . GLU A 1 84 ? 13.223 -10.907 -29.427 1.00 79.75 84 GLU A C 1
ATOM 668 O O . GLU A 1 84 ? 14.305 -10.385 -29.702 1.00 79.75 84 GLU A O 1
ATOM 673 N N . LEU A 1 85 ? 12.514 -10.540 -28.356 1.00 84.19 85 LEU A N 1
ATOM 674 C CA . LEU A 1 85 ? 12.976 -9.520 -27.411 1.00 84.19 85 LEU A CA 1
ATOM 675 C C . LEU A 1 85 ? 14.293 -9.931 -26.742 1.00 84.19 85 LEU A C 1
ATOM 677 O O . LEU A 1 85 ? 15.229 -9.130 -26.676 1.00 84.19 85 LEU A O 1
ATOM 681 N N . ALA A 1 86 ? 14.407 -11.186 -26.301 1.00 84.75 86 ALA A N 1
ATOM 682 C CA . ALA A 1 86 ? 15.638 -11.709 -25.719 1.00 84.75 86 ALA A CA 1
ATOM 683 C C . ALA A 1 86 ? 16.805 -11.619 -26.717 1.00 84.75 86 ALA A C 1
ATOM 685 O O . ALA A 1 86 ? 17.865 -11.084 -26.385 1.00 84.75 86 ALA A O 1
ATOM 686 N N . GLN A 1 87 ? 16.601 -12.053 -27.964 1.00 83.94 87 GLN A N 1
ATOM 687 C CA . GLN A 1 87 ? 17.616 -11.956 -29.019 1.00 83.94 87 GLN A CA 1
ATOM 688 C C . GLN A 1 87 ? 18.017 -10.502 -29.318 1.00 83.94 87 GLN A C 1
ATOM 690 O O . GLN A 1 87 ? 19.203 -10.205 -29.492 1.00 83.94 87 GLN A O 1
ATOM 695 N N . GLN A 1 88 ? 17.070 -9.562 -29.328 1.00 83.62 88 GLN A N 1
ATOM 696 C CA . GLN A 1 88 ? 17.360 -8.138 -29.521 1.00 83.62 88 GLN A CA 1
ATOM 697 C C . GLN A 1 88 ? 18.166 -7.534 -28.363 1.00 83.62 88 GLN A C 1
ATOM 699 O O . GLN A 1 88 ? 19.062 -6.712 -28.585 1.00 83.62 88 GLN A O 1
ATOM 704 N N . VAL A 1 89 ? 17.892 -7.944 -27.123 1.00 87.31 89 VAL A N 1
ATOM 705 C CA . VAL A 1 89 ? 18.663 -7.503 -25.953 1.00 87.31 89 VAL A CA 1
ATOM 706 C C . VAL A 1 89 ? 20.087 -8.055 -26.011 1.00 87.31 89 VAL A C 1
ATOM 708 O O . VAL A 1 89 ? 21.043 -7.279 -25.910 1.00 87.31 89 VAL A O 1
ATOM 711 N N . PHE A 1 90 ? 20.253 -9.361 -26.245 1.00 89.94 90 PHE A N 1
ATOM 712 C CA . PHE A 1 90 ? 21.578 -9.982 -26.336 1.00 89.94 90 PHE A CA 1
ATOM 713 C C . PHE A 1 90 ? 22.396 -9.418 -27.501 1.00 89.94 90 PHE A C 1
ATOM 715 O O . PHE A 1 90 ? 23.548 -9.024 -27.312 1.00 89.94 90 PHE A O 1
ATOM 722 N N . SER A 1 91 ? 21.786 -9.240 -28.675 1.00 82.19 91 SER A N 1
ATOM 723 C CA . SER A 1 91 ? 22.465 -8.649 -29.834 1.00 82.19 91 SER A CA 1
ATOM 724 C C . SER A 1 91 ? 22.900 -7.196 -29.596 1.00 82.19 91 SER A C 1
ATOM 726 O O . SER A 1 91 ? 23.994 -6.805 -30.017 1.00 82.19 91 SER A O 1
ATOM 728 N N . LYS A 1 92 ? 22.120 -6.384 -28.864 1.00 82.00 92 LYS A N 1
ATOM 729 C CA . LYS A 1 92 ? 22.545 -5.032 -28.446 1.00 82.00 92 LYS A CA 1
ATOM 730 C C . LYS A 1 92 ? 23.749 -5.070 -27.500 1.00 82.00 92 LYS A C 1
ATOM 732 O O . LYS A 1 92 ? 24.660 -4.246 -27.646 1.00 82.00 92 LYS A O 1
ATOM 737 N N . ILE A 1 93 ? 23.776 -6.007 -26.553 1.00 81.31 93 ILE A N 1
ATOM 738 C CA . ILE A 1 93 ? 24.893 -6.179 -25.611 1.00 81.31 93 ILE A CA 1
ATOM 739 C C . ILE A 1 93 ? 26.163 -6.599 -26.363 1.00 81.31 93 ILE A C 1
ATOM 741 O O . ILE A 1 93 ? 27.213 -5.960 -26.213 1.00 81.31 93 ILE A O 1
ATOM 745 N N . ASP A 1 94 ? 26.056 -7.598 -27.237 1.00 80.94 94 ASP A N 1
ATOM 746 C CA . ASP A 1 94 ? 27.182 -8.117 -28.013 1.00 80.94 94 ASP A CA 1
ATOM 747 C C . ASP A 1 94 ? 27.745 -7.079 -28.978 1.00 80.94 94 ASP A C 1
ATOM 749 O O . ASP A 1 94 ? 28.963 -6.891 -29.055 1.00 80.94 94 ASP A O 1
ATOM 753 N N . ARG A 1 95 ? 26.888 -6.296 -29.643 1.00 75.62 95 ARG A N 1
ATOM 754 C CA . ARG A 1 95 ? 27.330 -5.218 -30.538 1.00 75.62 95 ARG A CA 1
ATOM 755 C C . ARG A 1 95 ? 28.130 -4.147 -29.794 1.00 75.62 95 ARG A C 1
ATOM 757 O O . ARG A 1 95 ? 29.123 -3.640 -30.321 1.00 75.62 95 ARG A O 1
ATOM 764 N N . ARG A 1 96 ? 27.753 -3.820 -28.552 1.00 71.88 96 ARG A N 1
ATOM 765 C CA . ARG A 1 96 ? 28.488 -2.863 -27.703 1.00 71.88 96 ARG A CA 1
ATOM 766 C C . ARG A 1 96 ? 29.822 -3.430 -27.212 1.00 71.88 96 ARG A C 1
ATOM 768 O O . ARG A 1 96 ? 30.785 -2.675 -27.058 1.00 71.88 96 ARG A O 1
ATOM 775 N N . ARG A 1 97 ? 29.890 -4.739 -26.959 1.00 72.56 97 ARG A N 1
ATOM 776 C CA . ARG A 1 97 ? 31.12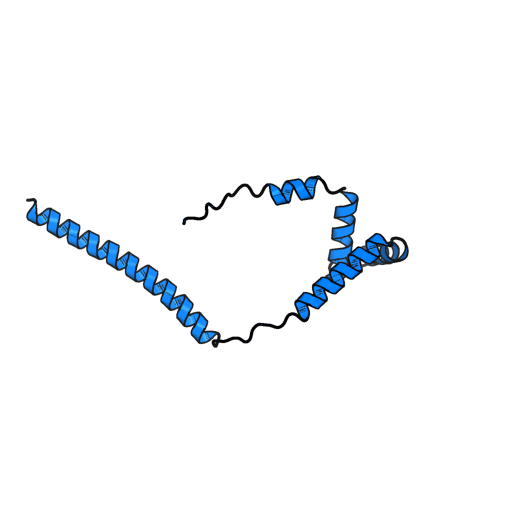2 -5.438 -26.570 1.00 72.56 97 ARG A CA 1
ATOM 777 C C . ARG A 1 97 ? 32.093 -5.545 -27.745 1.00 72.56 97 ARG A C 1
ATOM 779 O O . ARG A 1 97 ? 33.260 -5.198 -27.588 1.00 72.56 97 ARG A O 1
ATOM 786 N N . ASN A 1 98 ? 31.606 -5.924 -28.925 1.00 71.94 98 ASN A N 1
ATOM 787 C CA . ASN A 1 98 ? 32.419 -6.014 -30.136 1.00 71.94 98 ASN A CA 1
ATOM 788 C C . ASN A 1 98 ? 32.954 -4.650 -30.571 1.00 71.94 98 ASN A C 1
ATOM 790 O O . ASN A 1 98 ? 34.142 -4.548 -30.849 1.00 71.94 98 ASN A O 1
ATOM 794 N N . ARG A 1 99 ? 32.149 -3.577 -30.535 1.00 70.81 99 ARG A N 1
ATOM 795 C CA . ARG A 1 99 ? 32.657 -2.221 -30.821 1.00 70.81 99 ARG A CA 1
ATOM 796 C C . ARG A 1 99 ? 33.801 -1.811 -29.891 1.00 70.81 99 ARG A C 1
ATOM 798 O O . ARG A 1 99 ? 34.791 -1.272 -30.365 1.00 70.81 99 ARG A O 1
ATOM 805 N N . ARG A 1 100 ? 33.705 -2.101 -28.588 1.00 66.50 100 ARG A N 1
ATOM 806 C CA . ARG A 1 100 ? 34.796 -1.820 -27.635 1.00 66.50 100 ARG A CA 1
ATOM 807 C C . ARG A 1 100 ? 36.058 -2.632 -27.936 1.00 66.50 100 ARG A C 1
ATOM 809 O O . ARG A 1 100 ? 37.143 -2.063 -27.931 1.00 66.50 100 ARG A O 1
ATOM 816 N N . LYS A 1 101 ? 35.914 -3.922 -28.258 1.00 68.31 101 LYS A N 1
ATOM 817 C CA . LYS A 1 101 ? 37.040 -4.775 -28.673 1.00 68.31 101 LYS A CA 1
ATOM 818 C C . LYS A 1 101 ? 37.707 -4.269 -29.956 1.00 68.31 101 LYS A C 1
ATOM 820 O O . LYS A 1 101 ? 38.927 -4.217 -30.006 1.00 68.31 101 LYS A O 1
ATOM 825 N N . PHE A 1 102 ? 36.929 -3.848 -30.955 1.00 70.06 102 PHE A N 1
ATOM 826 C CA . PHE A 1 102 ? 37.457 -3.281 -32.200 1.00 70.06 102 PHE A CA 1
ATOM 827 C C . PHE A 1 102 ? 38.185 -1.953 -31.986 1.00 70.06 102 PHE A C 1
ATOM 829 O O . PHE A 1 102 ? 39.237 -1.749 -32.576 1.00 70.06 102 PHE A O 1
ATOM 836 N N . VAL A 1 103 ? 37.673 -1.068 -31.126 1.00 69.62 103 VAL A N 1
ATOM 837 C CA . VAL A 1 103 ? 38.354 0.199 -30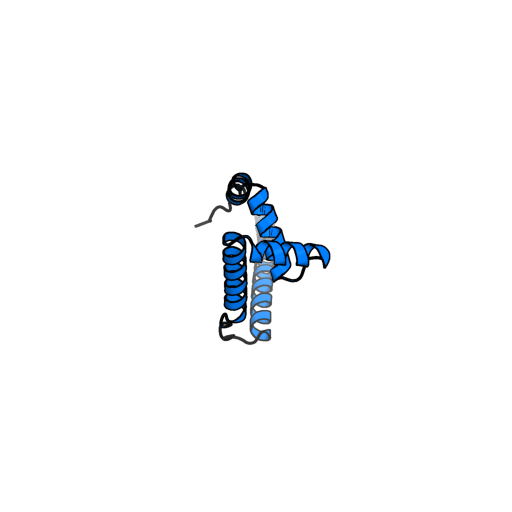.809 1.00 69.62 103 VAL A CA 1
ATOM 838 C C . VAL A 1 103 ? 39.693 -0.056 -30.118 1.00 69.62 103 VAL A C 1
ATOM 840 O O . VAL A 1 103 ? 40.687 0.551 -30.495 1.00 69.62 103 VAL A O 1
ATOM 843 N N . TRP A 1 104 ? 39.756 -0.978 -29.154 1.00 64.31 104 TRP A N 1
ATOM 844 C CA . TRP A 1 104 ? 41.021 -1.323 -28.493 1.00 64.31 104 TRP A CA 1
ATOM 845 C C . TRP A 1 104 ? 41.991 -2.074 -29.412 1.00 64.31 104 TRP A C 1
ATOM 847 O O . TRP A 1 104 ? 43.177 -1.760 -29.419 1.00 64.31 104 TRP A O 1
ATOM 857 N N . GLY A 1 105 ? 41.502 -3.009 -30.230 1.00 61.91 105 GLY A N 1
ATOM 858 C CA . GLY A 1 105 ? 42.327 -3.715 -31.215 1.00 61.91 105 GLY A CA 1
ATOM 859 C C . GLY A 1 105 ? 42.868 -2.789 -32.310 1.00 61.91 105 GLY A C 1
ATOM 860 O O . GLY A 1 105 ? 44.045 -2.855 -32.646 1.00 61.91 105 GLY A O 1
ATOM 861 N N . GLY A 1 106 ? 42.038 -1.874 -32.819 1.00 60.84 106 GLY A N 1
ATOM 862 C CA . GLY A 1 106 ? 42.442 -0.864 -33.799 1.00 60.84 106 GLY A CA 1
ATOM 863 C C . GLY A 1 106 ? 43.408 0.172 -33.222 1.00 60.84 106 GLY A C 1
ATOM 864 O O . GLY A 1 106 ? 44.372 0.533 -33.888 1.00 60.84 106 GLY A O 1
ATOM 865 N N . ALA A 1 107 ? 43.205 0.601 -31.973 1.00 60.56 107 ALA A N 1
ATOM 866 C CA . ALA A 1 107 ? 44.126 1.506 -31.286 1.00 60.56 107 ALA A CA 1
ATOM 867 C C . ALA A 1 107 ? 45.500 0.860 -31.033 1.00 60.56 107 ALA A C 1
ATOM 869 O O . ALA A 1 107 ? 46.518 1.511 -31.249 1.00 60.56 107 ALA A O 1
ATOM 870 N N . ALA A 1 108 ? 45.543 -0.417 -30.634 1.00 61.09 108 ALA A N 1
ATOM 871 C CA . ALA A 1 108 ? 46.798 -1.146 -30.438 1.00 61.09 108 ALA A CA 1
ATOM 872 C C . ALA A 1 108 ? 47.586 -1.306 -31.751 1.00 61.09 108 ALA A C 1
ATOM 874 O O . ALA A 1 108 ? 48.792 -1.067 -31.776 1.00 61.09 108 ALA A O 1
ATOM 875 N N . LEU A 1 109 ? 46.903 -1.638 -32.853 1.00 58.81 109 LEU A N 1
ATOM 876 C CA . LEU A 1 109 ? 47.526 -1.714 -34.178 1.00 58.81 109 LEU A CA 1
ATOM 877 C C . LEU A 1 109 ? 48.020 -0.341 -34.654 1.00 58.81 109 LEU A C 1
ATOM 879 O O . LEU A 1 109 ? 49.161 -0.223 -35.089 1.00 58.81 109 LEU A O 1
ATOM 883 N N . ALA A 1 110 ? 47.208 0.713 -34.527 1.00 58.78 110 ALA A N 1
ATOM 884 C CA . ALA A 1 110 ? 47.612 2.065 -34.914 1.00 58.78 110 ALA A CA 1
ATOM 885 C C . ALA A 1 110 ? 48.833 2.562 -34.117 1.00 58.78 110 ALA A C 1
ATOM 887 O O . ALA A 1 110 ? 49.749 3.135 -34.700 1.00 58.78 110 ALA A O 1
ATOM 888 N N . ALA A 1 111 ? 48.888 2.295 -32.807 1.00 60.28 111 ALA A N 1
ATOM 889 C CA . ALA A 1 111 ? 50.037 2.643 -31.971 1.00 60.28 111 ALA A CA 1
ATOM 890 C C . ALA A 1 111 ? 51.319 1.896 -32.383 1.00 60.28 111 ALA A C 1
ATOM 892 O O . ALA A 1 111 ? 52.389 2.502 -32.404 1.00 60.28 111 ALA A O 1
ATOM 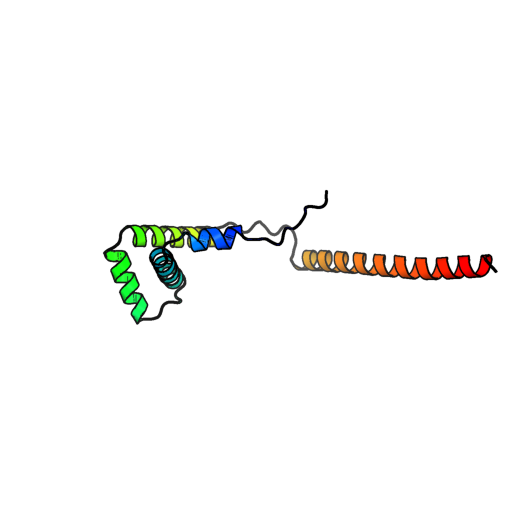893 N N . MET A 1 112 ? 51.221 0.616 -32.767 1.00 59.47 112 MET A N 1
ATOM 894 C CA . MET A 1 112 ? 52.362 -0.140 -33.304 1.00 59.47 112 MET A CA 1
ATOM 895 C C . MET A 1 112 ? 52.886 0.451 -34.621 1.00 59.47 112 MET A C 1
ATOM 897 O O . MET A 1 112 ? 54.095 0.582 -34.786 1.00 59.47 112 MET A O 1
ATOM 901 N N . PHE A 1 113 ? 52.001 0.855 -35.538 1.00 59.59 113 PHE A N 1
ATOM 902 C CA . PHE A 1 113 ? 52.411 1.471 -36.807 1.00 59.59 113 PHE A CA 1
ATOM 903 C C . PHE A 1 113 ? 53.037 2.860 -36.621 1.00 59.59 113 PHE A C 1
ATOM 905 O O . PHE A 1 113 ? 54.063 3.147 -37.231 1.00 59.59 113 PHE A O 1
ATOM 912 N N . VAL A 1 114 ? 52.472 3.710 -35.756 1.00 63.16 114 VAL A N 1
ATOM 913 C CA . VAL A 1 114 ? 53.056 5.029 -35.447 1.00 63.16 114 VAL A CA 1
ATOM 914 C C . VAL A 1 114 ? 54.412 4.883 -34.750 1.00 63.16 114 VAL A C 1
ATOM 916 O O . VAL A 1 114 ? 55.343 5.611 -35.079 1.00 63.16 114 VAL A O 1
ATOM 919 N N . GLY A 1 115 ? 54.559 3.909 -33.847 1.00 58.59 115 GLY A N 1
ATOM 920 C CA . GLY A 1 115 ? 55.839 3.612 -33.200 1.00 58.59 115 GLY A CA 1
ATOM 921 C C . GLY A 1 115 ? 56.920 3.113 -34.165 1.00 58.59 115 GLY A C 1
ATOM 922 O O . GLY A 1 115 ? 58.083 3.452 -33.985 1.00 58.59 115 GLY A O 1
ATOM 923 N N . ALA A 1 116 ? 56.551 2.358 -35.204 1.00 58.25 116 ALA A N 1
ATOM 924 C CA . ALA A 1 116 ? 57.495 1.837 -36.196 1.00 58.25 116 ALA A CA 1
ATOM 925 C C . ALA A 1 116 ? 57.925 2.871 -37.254 1.00 58.25 116 ALA A C 1
ATOM 927 O O . ALA A 1 116 ? 59.025 2.770 -37.779 1.00 58.25 116 ALA A O 1
ATOM 928 N N . VAL A 1 117 ? 57.069 3.848 -37.579 1.00 63.03 117 VAL A N 1
ATOM 929 C CA . VAL A 1 117 ? 57.383 4.927 -38.542 1.00 63.03 117 VAL A CA 1
ATOM 930 C C . VAL A 1 117 ? 58.100 6.106 -37.871 1.00 63.03 117 VAL A C 1
ATOM 932 O O . VAL A 1 117 ? 58.731 6.912 -38.544 1.00 63.03 117 VAL A O 1
ATOM 935 N N . SER A 1 118 ? 58.007 6.216 -36.545 1.00 55.09 118 SER A N 1
ATOM 936 C CA . SER A 1 118 ? 58.671 7.263 -35.764 1.00 55.09 118 SER A CA 1
ATOM 937 C C . SER A 1 118 ? 60.064 6.860 -35.251 1.00 55.09 118 SER A C 1
ATOM 939 O O . SER A 1 118 ? 60.607 7.563 -34.393 1.00 55.09 118 SER A O 1
ATOM 941 N N . MET A 1 119 ? 60.613 5.746 -35.748 1.00 49.50 119 MET A N 1
ATOM 942 C CA . MET A 1 119 ? 61.995 5.304 -35.536 1.00 49.50 119 MET A CA 1
ATOM 943 C C . MET A 1 119 ? 62.806 5.540 -36.810 1.00 49.50 119 MET A C 1
ATOM 945 O O . MET A 1 119 ? 63.953 6.016 -36.676 1.00 49.50 119 MET A O 1
#